Protein AF-A0A2V2GAY0-F1 (afdb_monomer)

pLDDT: mean 91.43, std 13.99, range [41.22, 98.31]

Structure (mmCIF, N/CA/C/O backbone):
data_AF-A0A2V2GAY0-F1
#
_entry.id   AF-A0A2V2GAY0-F1
#
loop_
_atom_site.group_PDB
_atom_site.id
_atom_site.type_symbol
_atom_site.label_atom_id
_atom_site.label_alt_id
_atom_site.label_comp_id
_atom_site.label_asym_id
_atom_site.label_entity_id
_atom_site.label_seq_id
_atom_site.pdbx_PDB_ins_code
_atom_site.Cartn_x
_atom_site.Cartn_y
_atom_site.Cartn_z
_atom_site.occupancy
_atom_site.B_iso_or_equiv
_atom_site.auth_seq_id
_atom_site.auth_comp_id
_atom_site.auth_asym_id
_atom_site.auth_atom_id
_atom_site.pdbx_PDB_model_num
ATOM 1 N N . MET A 1 1 ? 3.298 2.027 -35.052 1.00 41.22 1 MET A N 1
ATOM 2 C CA . MET A 1 1 ? 2.111 2.081 -34.171 1.00 41.22 1 MET A CA 1
ATOM 3 C C . MET A 1 1 ? 2.137 3.407 -33.424 1.00 41.22 1 MET A C 1
ATOM 5 O O . MET A 1 1 ? 3.162 3.727 -32.837 1.00 41.22 1 MET A O 1
ATOM 9 N N . LYS A 1 2 ? 1.081 4.217 -33.563 1.00 44.38 2 LYS A N 1
ATOM 10 C CA . LYS A 1 2 ? 0.973 5.577 -33.013 1.00 44.38 2 LYS A CA 1
ATOM 11 C C . LYS A 1 2 ? 0.924 5.525 -31.479 1.00 44.38 2 LYS A C 1
ATOM 13 O O . LYS A 1 2 ? 0.179 4.713 -30.944 1.00 44.38 2 LYS A O 1
ATOM 18 N N . ARG A 1 3 ? 1.686 6.373 -30.782 1.00 50.06 3 ARG A N 1
ATOM 19 C CA . ARG A 1 3 ? 1.464 6.656 -29.355 1.00 50.06 3 ARG A CA 1
ATOM 20 C C . ARG A 1 3 ? 0.575 7.889 -29.278 1.00 50.06 3 ARG A C 1
ATOM 22 O O . ARG A 1 3 ? 1.069 9.008 -29.355 1.00 50.06 3 ARG A O 1
ATOM 29 N N . ASP A 1 4 ? -0.730 7.658 -29.248 1.00 44.59 4 ASP A N 1
ATOM 30 C CA . ASP A 1 4 ? -1.689 8.695 -28.893 1.00 44.59 4 ASP A CA 1
ATOM 31 C C . ASP A 1 4 ? -1.574 8.950 -27.381 1.00 44.59 4 ASP A C 1
ATOM 33 O O . ASP A 1 4 ? -1.694 8.031 -26.575 1.00 44.59 4 ASP A O 1
ATOM 37 N N . LEU A 1 5 ? -1.237 10.186 -27.022 1.00 51.09 5 LEU A N 1
ATOM 38 C CA . LEU A 1 5 ? -0.915 10.673 -25.675 1.00 51.09 5 LEU A CA 1
ATOM 39 C C . LEU A 1 5 ? -2.158 11.251 -24.967 1.00 51.09 5 LEU A C 1
ATOM 41 O O . LEU A 1 5 ? -2.037 12.133 -24.123 1.00 51.09 5 LEU A O 1
ATOM 45 N N . SER A 1 6 ? -3.361 10.795 -25.325 1.00 49.38 6 SER A N 1
ATOM 46 C CA . SER A 1 6 ? -4.616 11.477 -24.973 1.00 49.38 6 SER A CA 1
ATOM 47 C C . SER A 1 6 ? -5.352 10.928 -23.743 1.00 49.38 6 SER A C 1
ATOM 49 O O . SER A 1 6 ? -6.264 11.586 -23.252 1.00 49.38 6 SER A O 1
ATOM 51 N N . HIS A 1 7 ? -4.922 9.803 -23.165 1.00 51.72 7 HIS A N 1
ATOM 52 C CA . HIS A 1 7 ? -5.391 9.347 -21.854 1.00 51.72 7 HIS A CA 1
ATOM 53 C C . HIS A 1 7 ? -4.217 8.798 -21.045 1.00 51.72 7 HIS A C 1
ATOM 55 O O . HIS A 1 7 ? -3.617 7.784 -21.402 1.00 51.72 7 HIS A O 1
ATOM 61 N N . ALA A 1 8 ? -3.877 9.465 -19.941 1.00 59.34 8 ALA A N 1
ATOM 62 C CA . ALA A 1 8 ? -3.023 8.873 -18.921 1.00 59.34 8 ALA A CA 1
ATOM 63 C C . ALA A 1 8 ? -3.822 7.741 -18.261 1.00 59.34 8 ALA A C 1
ATOM 65 O O . ALA A 1 8 ? -4.583 7.979 -17.328 1.00 59.34 8 ALA A O 1
ATOM 66 N N . TYR A 1 9 ? -3.718 6.527 -18.803 1.00 76.12 9 TYR A N 1
ATOM 67 C CA . TYR A 1 9 ? -4.346 5.352 -18.213 1.00 76.12 9 TYR A CA 1
ATOM 68 C C . TYR A 1 9 ? -3.734 5.124 -16.832 1.00 76.12 9 TYR A C 1
ATOM 70 O O . TYR A 1 9 ? -2.536 4.850 -16.699 1.00 76.12 9 TYR A O 1
ATOM 78 N N . THR A 1 10 ? -4.561 5.305 -15.809 1.00 89.62 10 THR A N 1
ATOM 79 C CA . THR A 1 10 ? -4.212 5.024 -14.424 1.00 89.62 10 THR A CA 1
ATOM 80 C C . THR A 1 10 ? -4.970 3.804 -13.938 1.00 89.62 10 THR A C 1
ATOM 82 O O . THR A 1 10 ? -6.167 3.672 -14.191 1.00 89.62 10 THR A O 1
ATOM 85 N N . GLU A 1 11 ? -4.283 2.946 -13.207 1.00 91.44 11 GLU A N 1
A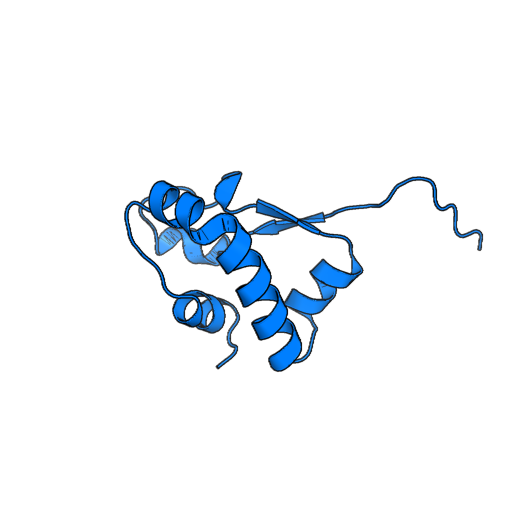TOM 86 C CA . GLU A 1 11 ? -4.789 1.709 -12.636 1.00 91.44 11 GLU A CA 1
ATOM 87 C C . GLU A 1 11 ? -4.938 1.887 -11.113 1.00 91.44 11 GLU A C 1
ATOM 89 O O . GLU A 1 11 ? -4.057 2.477 -10.472 1.00 91.44 11 GLU A O 1
ATOM 94 N N . PRO A 1 12 ? -6.051 1.431 -10.508 1.00 95.38 12 PRO A N 1
ATOM 95 C CA . PRO A 1 12 ? -6.217 1.455 -9.060 1.00 95.38 12 PRO A CA 1
ATOM 96 C C . PRO A 1 12 ? -5.290 0.427 -8.405 1.00 95.38 12 PRO A C 1
ATOM 98 O O . PRO A 1 12 ? -5.193 -0.707 -8.863 1.00 95.38 12 PRO A O 1
ATOM 101 N N . HIS A 1 13 ? -4.596 0.816 -7.340 1.00 97.12 13 HIS A N 1
ATOM 102 C CA . HIS A 1 13 ? -3.707 -0.039 -6.553 1.00 97.12 13 HIS A CA 1
ATOM 103 C C . HIS A 1 13 ? -4.125 -0.031 -5.089 1.00 97.12 13 HIS A C 1
ATOM 105 O O . HIS A 1 13 ? -4.111 1.031 -4.463 1.00 97.12 13 HIS A O 1
ATOM 111 N N . HIS A 1 14 ? -4.447 -1.188 -4.517 1.00 98.12 14 HIS A N 1
ATOM 112 C CA . HIS A 1 14 ? -4.644 -1.314 -3.073 1.00 98.12 14 HIS A CA 1
ATOM 113 C C . HIS A 1 14 ? -3.283 -1.402 -2.380 1.00 98.12 14 HIS A C 1
ATOM 115 O O . HIS A 1 14 ? -2.539 -2.354 -2.605 1.00 98.12 14 HIS A O 1
ATOM 121 N N . LEU A 1 15 ? -2.945 -0.427 -1.531 1.00 97.94 15 LEU A N 1
ATOM 122 C CA . LEU A 1 15 ? -1.668 -0.438 -0.811 1.00 97.94 15 LEU A CA 1
ATOM 123 C C . LEU A 1 15 ? -1.580 -1.639 0.130 1.00 97.94 15 LEU A C 1
ATOM 125 O O . LEU A 1 15 ? -0.611 -2.383 0.062 1.00 97.94 15 LEU A O 1
ATOM 129 N N . ILE A 1 16 ? -2.592 -1.856 0.967 1.00 97.81 16 ILE A N 1
ATOM 130 C CA . ILE A 1 16 ? -2.777 -3.101 1.713 1.00 97.81 16 ILE A CA 1
ATOM 131 C C . ILE A 1 16 ? -3.496 -4.078 0.773 1.00 97.81 16 ILE A C 1
ATOM 133 O O . ILE A 1 16 ? -4.640 -3.794 0.397 1.00 97.81 16 ILE A O 1
ATOM 137 N N . PRO A 1 17 ? -2.868 -5.200 0.371 1.00 96.94 17 PRO A N 1
ATOM 138 C CA . PRO A 1 17 ? -3.458 -6.115 -0.602 1.00 96.94 17 PRO A CA 1
ATOM 139 C C . PRO A 1 17 ? -4.794 -6.688 -0.119 1.00 96.94 17 PRO A C 1
ATOM 141 O O . PRO A 1 17 ? -4.900 -7.124 1.023 1.00 96.94 17 PRO A O 1
ATOM 144 N N . LEU A 1 18 ? -5.794 -6.791 -1.001 1.00 96.75 18 LEU A N 1
ATOM 145 C CA . LEU A 1 18 ? -7.098 -7.392 -0.664 1.00 96.75 18 LEU A CA 1
ATOM 146 C C . LEU A 1 18 ? -6.997 -8.863 -0.227 1.00 96.75 18 LEU A C 1
ATOM 148 O O . LEU A 1 18 ? -7.826 -9.347 0.531 1.00 96.75 18 LEU A O 1
ATOM 152 N N . ALA A 1 19 ? -5.937 -9.571 -0.627 1.00 96.19 19 ALA A N 1
ATOM 153 C CA . ALA A 1 19 ? -5.646 -10.917 -0.127 1.00 96.19 19 ALA A CA 1
ATOM 154 C C . ALA A 1 19 ? -5.406 -10.969 1.398 1.00 96.19 19 ALA A C 1
ATOM 156 O O . ALA A 1 19 ? -5.311 -12.052 1.964 1.00 96.19 19 ALA A O 1
ATOM 157 N N . LYS A 1 20 ? -5.266 -9.808 2.050 1.00 95.75 20 LYS A N 1
ATOM 158 C CA . LYS A 1 20 ? -5.111 -9.646 3.495 1.00 95.75 20 LYS A CA 1
ATOM 159 C C . LYS A 1 20 ? -6.398 -9.244 4.200 1.00 95.75 20 LYS A C 1
ATOM 161 O O . LYS A 1 20 ? -6.347 -8.987 5.390 1.00 95.75 20 LYS A O 1
ATOM 166 N N . THR A 1 21 ? -7.538 -9.175 3.512 1.00 94.19 21 THR A N 1
ATOM 167 C CA . THR A 1 21 ? -8.802 -8.740 4.126 1.00 94.19 21 THR A CA 1
ATOM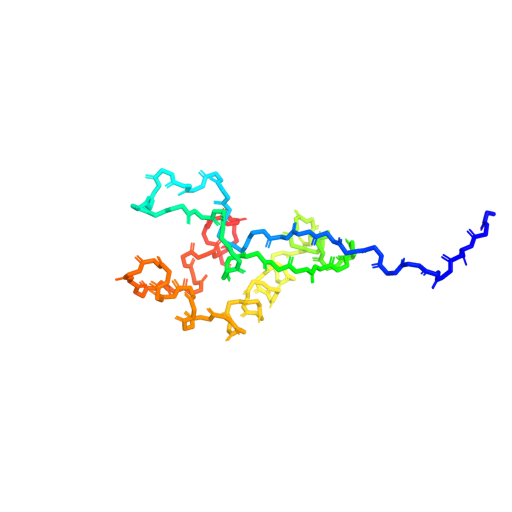 168 C C . THR A 1 21 ? -9.187 -9.572 5.349 1.00 94.19 21 THR A C 1
ATOM 170 O O . THR A 1 21 ? -9.629 -8.982 6.325 1.00 94.19 21 THR A O 1
ATOM 173 N N . ASP A 1 22 ? -8.935 -10.883 5.352 1.00 94.31 22 ASP A N 1
ATOM 174 C CA . ASP A 1 22 ? -9.226 -11.750 6.507 1.00 94.31 22 ASP A CA 1
ATOM 175 C C . ASP A 1 22 ? -8.385 -11.413 7.758 1.00 94.31 22 ASP A C 1
ATOM 177 O O . ASP A 1 22 ? -8.756 -11.791 8.868 1.00 94.31 22 ASP A O 1
ATOM 181 N N . ASP A 1 23 ? -7.283 -10.669 7.599 1.00 93.94 23 ASP A N 1
ATOM 182 C CA . ASP A 1 23 ? -6.427 -10.209 8.700 1.00 93.94 23 ASP A CA 1
ATOM 183 C C . ASP A 1 23 ? -6.946 -8.897 9.343 1.00 93.94 23 ASP A C 1
ATOM 185 O O . ASP A 1 23 ? -6.334 -8.388 10.287 1.00 93.94 23 ASP A O 1
ATOM 189 N N . PHE A 1 24 ? -8.047 -8.312 8.841 1.00 93.75 24 PHE A N 1
ATOM 190 C CA . PHE A 1 24 ? -8.598 -7.038 9.317 1.00 93.75 24 PHE A CA 1
ATOM 191 C C . PHE A 1 24 ? -10.116 -7.090 9.543 1.00 93.75 24 PHE A C 1
ATOM 193 O O . PHE A 1 24 ? -10.876 -7.576 8.715 1.00 93.75 24 PHE A O 1
ATOM 200 N N . ASP A 1 25 ? -10.584 -6.433 10.607 1.00 93.56 25 ASP A N 1
ATOM 201 C CA . ASP A 1 25 ? -12.018 -6.318 10.937 1.00 93.56 25 ASP A CA 1
ATOM 202 C C . ASP A 1 25 ? -12.786 -5.312 10.050 1.00 93.56 25 ASP A C 1
ATOM 204 O O . ASP A 1 25 ? -13.953 -4.992 10.294 1.00 93.56 25 ASP A O 1
ATOM 208 N N . VAL A 1 26 ? -12.131 -4.751 9.031 1.00 95.06 26 VAL A N 1
ATOM 209 C CA . VAL A 1 26 ? -12.686 -3.728 8.139 1.00 95.06 26 VAL A CA 1
ATOM 210 C C . VAL A 1 26 ? -12.434 -4.088 6.679 1.00 95.06 26 VAL A C 1
ATOM 212 O O . VAL A 1 26 ? -11.416 -4.685 6.338 1.00 95.06 26 VAL A O 1
ATOM 215 N N . SER A 1 27 ? -13.331 -3.654 5.786 1.00 96.00 27 SER A N 1
ATOM 216 C CA . SER A 1 27 ? -13.092 -3.788 4.344 1.00 96.00 27 SER A CA 1
ATOM 217 C C . SER A 1 27 ? -11.852 -2.994 3.926 1.00 96.00 27 SER A C 1
ATOM 219 O O . SER A 1 27 ? -11.740 -1.804 4.233 1.00 96.00 27 SER A O 1
ATOM 221 N N . LEU A 1 28 ? -10.957 -3.653 3.189 1.00 97.06 28 LEU A N 1
ATOM 222 C CA . LEU A 1 28 ? -9.780 -3.035 2.575 1.00 97.06 28 LEU A CA 1
ATOM 223 C C . LEU A 1 28 ? -10.082 -2.398 1.210 1.00 97.06 28 LEU A C 1
ATOM 225 O O . LEU A 1 28 ? -9.259 -1.630 0.708 1.00 97.06 28 LEU A O 1
ATOM 229 N N . ASP A 1 29 ? -11.245 -2.681 0.617 1.00 97.00 29 ASP A N 1
ATOM 230 C CA . ASP A 1 29 ? -11.693 -2.063 -0.633 1.00 97.00 29 ASP A CA 1
ATOM 231 C C 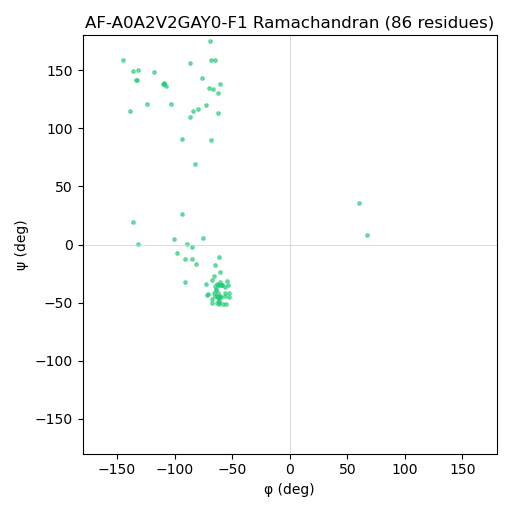. ASP A 1 29 ? -12.332 -0.698 -0.346 1.00 97.00 29 ASP A C 1
ATOM 233 O O . ASP A 1 29 ? -13.549 -0.513 -0.368 1.00 97.00 29 ASP A O 1
ATOM 237 N N . ARG A 1 30 ? -11.484 0.249 0.063 1.00 95.62 30 ARG A N 1
ATOM 238 C CA . ARG A 1 30 ? -11.871 1.602 0.466 1.00 95.62 30 ARG A CA 1
ATOM 239 C C . ARG A 1 30 ? -10.921 2.631 -0.121 1.00 95.62 30 ARG A C 1
ATOM 241 O O . ARG A 1 30 ? -9.728 2.377 -0.272 1.00 95.62 30 ARG A O 1
ATOM 248 N N . GLU A 1 31 ? -11.435 3.829 -0.384 1.00 96.69 31 GLU A N 1
ATOM 249 C CA . GLU A 1 31 ? -10.695 4.912 -1.043 1.00 96.69 31 GLU A CA 1
ATOM 250 C C . GLU A 1 31 ? -9.367 5.251 -0.356 1.00 96.69 31 GLU A C 1
ATOM 252 O O . GLU A 1 31 ? -8.384 5.533 -1.038 1.00 96.69 31 GLU A O 1
ATOM 257 N N . GLN A 1 32 ? -9.297 5.163 0.978 1.00 97.12 32 GLN A N 1
ATOM 258 C CA . GLN A 1 32 ? -8.077 5.423 1.750 1.00 97.12 32 GLN A CA 1
ATOM 259 C C . GLN A 1 32 ? -6.937 4.474 1.351 1.00 97.12 32 GLN A C 1
ATOM 261 O O . GLN A 1 32 ? -5.778 4.890 1.309 1.00 97.12 32 GLN A O 1
ATOM 266 N N . ASN A 1 33 ? -7.274 3.229 1.007 1.00 98.06 33 ASN A N 1
ATOM 267 C CA . ASN A 1 33 ? -6.340 2.178 0.623 1.00 98.06 33 ASN A CA 1
ATOM 268 C C . ASN A 1 33 ? -6.062 2.127 -0.894 1.00 98.06 33 ASN A C 1
ATOM 270 O O . ASN A 1 33 ? -5.118 1.460 -1.304 1.00 98.06 33 ASN A O 1
ATOM 274 N N . ILE A 1 34 ? -6.848 2.822 -1.730 1.00 97.81 34 ILE A N 1
ATOM 275 C CA . ILE A 1 34 ? -6.772 2.740 -3.201 1.00 97.81 34 ILE A CA 1
ATOM 276 C C . ILE A 1 34 ? -6.058 3.953 -3.801 1.00 97.81 34 ILE A C 1
ATOM 278 O O . ILE A 1 34 ? -6.520 5.090 -3.689 1.00 97.81 34 ILE A O 1
ATOM 282 N N . PHE A 1 35 ? -4.968 3.718 -4.523 1.00 97.06 35 PHE A N 1
ATOM 283 C CA . PHE A 1 35 ? -4.193 4.747 -5.212 1.00 97.06 35 PHE A CA 1
ATOM 284 C C . PHE A 1 35 ? -4.363 4.647 -6.724 1.00 97.06 35 PHE A C 1
ATOM 286 O O . PHE A 1 35 ? -4.324 3.561 -7.282 1.00 97.06 35 PHE A O 1
ATOM 293 N N . SER A 1 36 ? -4.499 5.786 -7.397 1.00 95.75 36 SER A N 1
ATOM 294 C CA . SER A 1 36 ? -4.468 5.850 -8.860 1.00 95.75 36 SER A CA 1
ATOM 295 C C . SER A 1 36 ? -3.015 5.986 -9.322 1.00 95.75 36 SER A C 1
ATOM 297 O O . SER A 1 36 ? -2.384 7.014 -9.065 1.00 95.75 36 SER A O 1
ATOM 299 N N . LEU A 1 37 ? -2.456 4.941 -9.941 1.00 95.06 37 LEU A N 1
ATOM 300 C CA . LEU A 1 37 ? -1.069 4.927 -10.423 1.00 95.06 37 LEU A CA 1
ATOM 301 C C . LEU A 1 37 ? -1.036 4.746 -11.939 1.00 95.06 37 LEU A C 1
ATOM 303 O O . LEU A 1 37 ? -1.882 4.065 -12.501 1.00 95.06 37 LEU A O 1
ATOM 307 N N . CYS A 1 38 ? -0.043 5.309 -12.626 1.00 93.75 38 CYS A N 1
ATOM 308 C CA . CYS A 1 38 ? 0.194 4.929 -14.019 1.00 93.75 38 CYS A CA 1
ATOM 309 C C . CYS A 1 38 ? 0.709 3.483 -14.101 1.00 93.75 38 CYS A C 1
ATOM 311 O O . CYS A 1 38 ? 1.314 2.982 -13.150 1.00 93.75 38 CYS A O 1
ATOM 313 N N . SER A 1 39 ? 0.559 2.851 -15.265 1.00 90.94 39 SER A N 1
ATOM 314 C CA . SER A 1 39 ? 0.987 1.463 -15.495 1.00 90.94 39 SER A CA 1
ATOM 315 C C . SER A 1 39 ? 2.462 1.199 -15.167 1.00 90.94 39 SER A C 1
ATOM 317 O O . SER A 1 39 ? 2.819 0.109 -14.734 1.00 90.94 39 SER A O 1
ATOM 319 N N . HIS A 1 40 ? 3.350 2.187 -15.326 1.00 91.25 40 HIS A N 1
ATOM 320 C CA . HIS A 1 40 ? 4.755 2.035 -14.939 1.00 91.25 40 HIS A CA 1
ATOM 321 C C . HIS A 1 40 ? 4.928 1.906 -13.420 1.00 91.25 40 HIS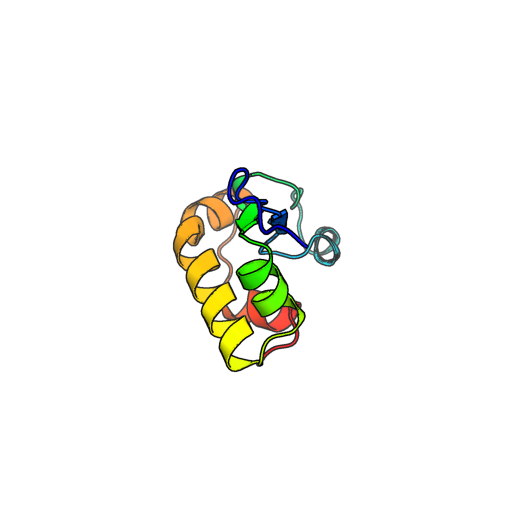 A C 1
ATOM 323 O O . HIS A 1 40 ? 5.568 0.966 -12.962 1.00 91.25 40 HIS A O 1
ATOM 329 N N . CYS A 1 41 ? 4.332 2.815 -12.645 1.00 94.12 41 CYS A N 1
ATOM 330 C CA . CYS A 1 41 ? 4.393 2.783 -11.182 1.00 94.12 41 CYS A CA 1
ATOM 331 C C . CYS A 1 41 ? 3.706 1.536 -10.613 1.00 94.12 41 CYS A C 1
ATOM 333 O O . CYS A 1 41 ? 4.196 0.949 -9.653 1.00 94.12 41 CYS A O 1
ATOM 335 N N . HIS A 1 42 ? 2.591 1.127 -11.223 1.00 94.38 42 HIS A N 1
ATOM 336 C CA . HIS A 1 42 ? 1.866 -0.094 -10.871 1.00 94.38 42 HIS A CA 1
ATOM 337 C C . HIS A 1 42 ? 2.753 -1.332 -11.073 1.00 94.38 42 HIS A C 1
ATOM 339 O O . HIS A 1 42 ? 2.986 -2.108 -10.146 1.00 94.38 42 HIS A O 1
ATOM 345 N N . ASN A 1 43 ? 3.396 -1.434 -12.241 1.00 93.62 43 ASN A N 1
ATOM 346 C CA . ASN A 1 43 ? 4.357 -2.498 -12.534 1.00 93.62 43 ASN A CA 1
ATOM 347 C C . ASN A 1 43 ? 5.600 -2.466 -11.633 1.00 93.62 43 ASN A C 1
ATOM 349 O O . ASN A 1 43 ? 6.122 -3.527 -11.308 1.00 93.62 43 ASN A O 1
ATOM 353 N N . GLN A 1 44 ? 6.079 -1.292 -11.209 1.00 95.50 44 GLN A N 1
ATOM 354 C CA . GLN A 1 44 ? 7.205 -1.199 -10.271 1.00 95.50 44 GLN A CA 1
ATOM 355 C C . GLN A 1 44 ? 6.891 -1.849 -8.919 1.00 95.50 44 GLN A C 1
ATOM 357 O O . GLN A 1 44 ? 7.778 -2.455 -8.332 1.00 95.50 44 GLN A O 1
ATOM 362 N N . ILE A 1 45 ? 5.648 -1.769 -8.439 1.00 96.25 45 ILE A N 1
ATOM 363 C CA . ILE A 1 45 ? 5.248 -2.392 -7.168 1.00 96.25 45 ILE A CA 1
ATOM 364 C C . ILE A 1 45 ? 5.152 -3.920 -7.296 1.00 96.25 45 ILE A C 1
ATOM 366 O O . ILE A 1 45 ? 5.447 -4.637 -6.344 1.00 96.25 45 ILE A O 1
ATOM 370 N N . HIS A 1 46 ? 4.746 -4.431 -8.460 1.00 94.19 46 HIS A N 1
ATOM 371 C CA . HIS A 1 46 ? 4.538 -5.869 -8.664 1.00 94.19 46 HIS A CA 1
ATOM 372 C C . HIS A 1 46 ? 5.769 -6.624 -9.179 1.00 94.19 46 HIS A C 1
ATOM 374 O O . HIS A 1 46 ? 5.939 -7.799 -8.860 1.00 94.19 46 HIS A O 1
ATOM 380 N N . TYR A 1 47 ? 6.607 -5.969 -9.982 1.00 94.56 47 TYR A N 1
ATOM 381 C CA . TYR A 1 47 ? 7.709 -6.599 -10.718 1.00 94.56 47 TYR A CA 1
ATOM 382 C C . TYR A 1 47 ? 9.044 -5.859 -10.575 1.00 94.56 47 TYR A C 1
ATOM 384 O O . TYR A 1 47 ? 10.027 -6.249 -11.207 1.00 94.56 47 TYR A O 1
ATOM 392 N N . GLY A 1 48 ? 9.079 -4.764 -9.811 1.00 95.12 48 GLY A N 1
ATOM 393 C CA . GLY A 1 48 ? 10.306 -4.025 -9.545 1.00 95.12 48 GLY A CA 1
ATOM 394 C C . GLY A 1 48 ? 11.277 -4.797 -8.656 1.00 95.12 48 GLY A C 1
ATOM 395 O O . GLY A 1 48 ? 10.979 -5.877 -8.143 1.00 95.12 48 GLY A O 1
ATOM 396 N N . THR A 1 49 ? 12.458 -4.217 -8.464 1.00 97.12 49 THR A N 1
ATOM 397 C CA . THR A 1 49 ? 13.400 -4.714 -7.458 1.00 97.12 49 THR A CA 1
ATOM 398 C C . THR A 1 49 ? 12.817 -4.549 -6.056 1.00 97.12 49 THR A C 1
ATOM 400 O O . THR A 1 49 ? 11.945 -3.714 -5.830 1.00 97.12 49 THR A O 1
ATOM 403 N N . GLU A 1 50 ? 13.321 -5.307 -5.088 1.00 97.12 50 GLU A N 1
ATOM 404 C CA . GLU A 1 50 ? 12.937 -5.152 -3.682 1.00 97.12 50 GLU A CA 1
ATOM 405 C C . GLU A 1 50 ? 13.082 -3.701 -3.190 1.00 97.12 50 GLU A C 1
ATOM 407 O O . GLU A 1 50 ? 12.176 -3.162 -2.553 1.00 97.12 50 GLU A O 1
ATOM 412 N N . GLU A 1 51 ? 14.170 -3.029 -3.576 1.00 97.56 51 GLU A N 1
ATOM 413 C CA . GLU A 1 51 ? 14.401 -1.612 -3.290 1.00 97.56 51 GLU A CA 1
ATOM 414 C C . GLU A 1 51 ? 13.324 -0.708 -3.916 1.00 97.56 51 GLU A C 1
ATOM 416 O O . GLU A 1 51 ? 12.783 0.172 -3.240 1.00 97.56 51 GLU A O 1
ATOM 421 N N . ASP A 1 52 ? 12.962 -0.942 -5.183 1.00 97.38 52 ASP A N 1
ATOM 422 C CA . ASP A 1 52 ? 11.904 -0.188 -5.862 1.00 97.38 52 ASP A CA 1
ATOM 423 C C . ASP A 1 52 ? 10.544 -0.375 -5.193 1.00 97.38 52 ASP A C 1
ATOM 425 O O . ASP A 1 52 ? 9.837 0.607 -4.952 1.00 97.38 52 ASP A O 1
ATOM 429 N N . VAL A 1 53 ? 10.185 -1.620 -4.871 1.00 97.94 53 VAL A N 1
ATOM 430 C CA . VAL A 1 53 ? 8.919 -1.953 -4.212 1.00 97.94 53 VAL A CA 1
ATOM 431 C C . VAL A 1 53 ? 8.852 -1.273 -2.849 1.00 97.94 53 VAL A C 1
ATOM 433 O O . VAL A 1 53 ? 7.873 -0.579 -2.566 1.00 97.94 53 VAL A O 1
ATOM 436 N N . ARG A 1 54 ? 9.913 -1.378 -2.036 1.00 98.00 54 ARG A N 1
ATOM 437 C CA . ARG A 1 54 ? 9.996 -0.703 -0.732 1.00 98.00 54 ARG A CA 1
ATOM 438 C C . ARG A 1 54 ? 9.837 0.803 -0.882 1.00 98.00 54 ARG A C 1
ATOM 440 O O . ARG 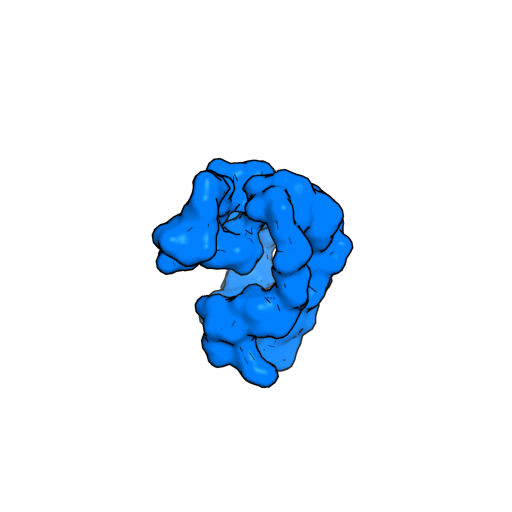A 1 54 ? 8.978 1.385 -0.226 1.00 98.00 54 ARG A O 1
ATOM 447 N N . ARG A 1 55 ? 10.600 1.432 -1.782 1.00 97.94 55 ARG A N 1
ATOM 448 C CA . ARG A 1 55 ? 10.533 2.880 -2.037 1.00 97.94 55 ARG A CA 1
ATOM 449 C C . ARG A 1 55 ? 9.120 3.324 -2.416 1.00 97.94 55 ARG A C 1
ATOM 451 O O . ARG A 1 55 ? 8.640 4.341 -1.915 1.00 97.94 55 ARG A O 1
ATOM 458 N N . MET A 1 56 ? 8.454 2.575 -3.293 1.00 98.12 56 MET A N 1
ATOM 459 C CA . MET A 1 56 ? 7.089 2.876 -3.723 1.00 98.12 56 MET A CA 1
ATOM 460 C C . MET A 1 56 ? 6.082 2.698 -2.582 1.00 98.12 56 MET A C 1
ATOM 462 O O . MET A 1 56 ? 5.281 3.602 -2.347 1.00 98.12 56 MET A O 1
ATOM 466 N N . ILE A 1 57 ? 6.149 1.593 -1.833 1.00 98.25 57 ILE A N 1
ATOM 467 C CA . ILE A 1 57 ? 5.280 1.338 -0.675 1.00 98.25 57 ILE A CA 1
ATOM 468 C C . ILE A 1 57 ? 5.448 2.431 0.386 1.00 98.25 57 ILE A C 1
ATOM 470 O O . ILE A 1 57 ? 4.437 2.953 0.854 1.00 98.25 57 ILE A O 1
ATOM 474 N N . THR A 1 58 ? 6.680 2.835 0.722 1.00 98.31 58 THR A N 1
ATOM 475 C CA . THR A 1 58 ? 6.937 3.937 1.669 1.00 98.31 58 THR A CA 1
ATOM 476 C C . THR A 1 58 ? 6.234 5.205 1.232 1.00 98.31 58 THR A C 1
ATOM 478 O O . THR A 1 58 ? 5.487 5.804 1.999 1.00 98.31 58 THR A O 1
ATOM 481 N N . LEU A 1 59 ? 6.434 5.591 -0.028 1.00 98.06 59 LEU A N 1
ATOM 482 C CA . LEU A 1 59 ? 5.900 6.830 -0.569 1.00 98.06 59 LEU A CA 1
ATOM 483 C C . LEU A 1 59 ? 4.366 6.835 -0.582 1.00 98.06 59 LEU A C 1
ATOM 485 O O . LEU A 1 59 ? 3.754 7.865 -0.302 1.00 98.06 59 LEU A O 1
ATOM 489 N N . LEU A 1 60 ? 3.726 5.707 -0.896 1.00 98.06 60 LEU A N 1
ATOM 490 C CA . LEU A 1 60 ? 2.266 5.592 -0.838 1.00 98.06 60 LEU A CA 1
ATOM 491 C C . LEU A 1 60 ? 1.755 5.588 0.607 1.00 98.06 60 LEU A C 1
ATOM 493 O O . LEU A 1 60 ? 0.778 6.274 0.909 1.00 98.06 60 LEU A O 1
ATOM 497 N N . PHE A 1 61 ? 2.434 4.870 1.501 1.00 98.31 61 PHE A N 1
ATOM 498 C CA . PHE A 1 61 ? 2.082 4.800 2.914 1.00 98.31 61 PHE A CA 1
ATOM 499 C C . PHE A 1 61 ? 2.161 6.173 3.583 1.00 98.31 61 PHE A C 1
ATOM 501 O O . PHE A 1 61 ? 1.183 6.621 4.173 1.00 98.31 61 PHE A O 1
ATOM 508 N N . GLU A 1 62 ? 3.272 6.892 3.431 1.00 97.75 62 GLU A N 1
ATOM 509 C CA . GLU A 1 62 ? 3.463 8.225 4.015 1.00 97.75 62 GLU A CA 1
ATOM 510 C C . GLU A 1 62 ? 2.405 9.229 3.544 1.00 97.75 62 GLU A C 1
ATOM 512 O O . GLU A 1 62 ? 1.954 10.067 4.326 1.00 97.75 62 GLU A O 1
ATOM 517 N N . ARG A 1 63 ? 1.952 9.114 2.288 1.00 97.62 63 ARG A N 1
ATOM 518 C CA . ARG A 1 63 ? 0.904 9.978 1.725 1.00 97.62 63 ARG A CA 1
ATOM 519 C C . ARG A 1 63 ? -0.459 9.800 2.384 1.00 97.62 63 ARG A C 1
ATOM 521 O O . ARG A 1 63 ? -1.244 10.741 2.324 1.00 97.62 63 ARG A O 1
ATOM 528 N N . ARG A 1 64 ? -0.765 8.621 2.941 1.00 97.38 64 ARG A N 1
ATOM 529 C CA . ARG A 1 64 ? -2.097 8.312 3.497 1.00 97.38 64 ARG A CA 1
ATOM 530 C C . ARG A 1 64 ? -2.091 7.603 4.848 1.00 97.38 64 ARG A C 1
ATOM 532 O O . ARG A 1 64 ? -3.080 6.986 5.238 1.00 97.38 64 ARG A O 1
ATOM 539 N N . ALA A 1 65 ? -0.985 7.667 5.584 1.00 97.31 65 ALA A N 1
ATOM 540 C CA . ALA A 1 65 ? -0.829 6.932 6.836 1.00 97.31 65 ALA A CA 1
ATOM 541 C C . ALA A 1 65 ? -1.949 7.265 7.834 1.00 97.31 65 ALA A C 1
ATOM 543 O O . ALA A 1 65 ? -2.510 6.370 8.460 1.00 97.31 65 ALA A O 1
ATOM 544 N N . LYS A 1 66 ? -2.331 8.545 7.950 1.00 97.81 66 LYS A N 1
ATOM 545 C CA . LYS A 1 66 ? -3.393 8.983 8.871 1.00 97.81 66 LYS A CA 1
ATOM 546 C C . LYS A 1 66 ? -4.758 8.412 8.481 1.00 97.81 66 LYS A C 1
ATOM 548 O O . LYS A 1 66 ? -5.487 7.939 9.351 1.00 97.81 66 LYS A O 1
ATOM 553 N N . GLU A 1 67 ? -5.094 8.445 7.197 1.00 97.94 67 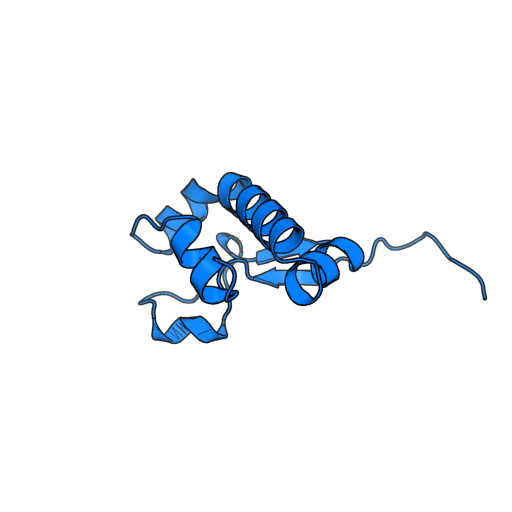GLU A N 1
ATOM 554 C CA . GLU A 1 67 ? -6.343 7.914 6.657 1.00 97.94 67 GLU A CA 1
ATOM 555 C C . GLU A 1 67 ? -6.407 6.395 6.810 1.00 97.94 67 GLU A C 1
ATOM 557 O O . GLU A 1 67 ? -7.439 5.871 7.221 1.00 97.94 67 GLU A O 1
ATOM 562 N N . ILE A 1 68 ? -5.297 5.698 6.555 1.00 97.50 68 ILE A N 1
ATOM 563 C CA . ILE A 1 68 ? -5.175 4.252 6.759 1.00 97.50 68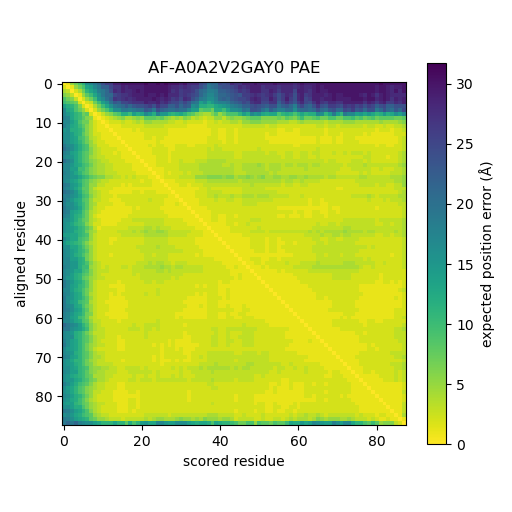 ILE A CA 1
ATOM 564 C C . ILE A 1 68 ? -5.360 3.910 8.240 1.00 97.50 68 ILE A C 1
ATOM 566 O O . ILE A 1 68 ? -6.129 3.010 8.558 1.00 97.50 68 ILE A O 1
ATOM 570 N N . PHE A 1 69 ? -4.739 4.649 9.165 1.00 97.69 69 PHE A N 1
ATOM 571 C CA . PHE A 1 69 ? -4.917 4.394 10.601 1.00 97.69 69 PHE A CA 1
ATOM 572 C C . PHE A 1 69 ? -6.364 4.590 11.046 1.00 97.69 69 PHE A C 1
ATOM 574 O O . PHE A 1 69 ? -6.886 3.790 11.818 1.00 97.69 69 PHE A O 1
ATOM 581 N N . SER A 1 70 ? -7.017 5.640 10.544 1.00 97.31 70 SER A N 1
ATOM 582 C CA . SER A 1 70 ? -8.434 5.892 10.805 1.00 97.31 70 SER A CA 1
ATOM 583 C C . SER A 1 70 ? -9.314 4.774 10.238 1.00 97.31 70 SER A C 1
ATOM 585 O O . SER A 1 70 ? -10.182 4.255 10.935 1.00 97.31 70 SER A O 1
ATOM 587 N N . MET A 1 71 ? -9.039 4.341 9.002 1.00 96.56 71 MET A N 1
ATOM 588 C CA . MET A 1 71 ? -9.757 3.257 8.329 1.00 96.56 71 MET A CA 1
ATOM 589 C C . MET A 1 71 ? -9.646 1.933 9.089 1.00 96.56 71 MET A C 1
ATOM 591 O O . MET A 1 71 ? -10.650 1.236 9.220 1.00 96.56 71 MET A O 1
ATOM 595 N N . LEU A 1 72 ? -8.443 1.594 9.561 1.00 96.56 72 LEU A N 1
ATOM 596 C CA . LEU A 1 72 ? -8.150 0.346 10.267 1.00 96.56 72 LEU A CA 1
ATOM 597 C C . LEU A 1 72 ? -8.539 0.378 11.750 1.00 96.56 72 LEU A C 1
ATOM 599 O O . LEU A 1 72 ? -8.560 -0.669 12.389 1.00 96.56 72 LEU A O 1
ATOM 603 N N . GLY A 1 73 ? -8.756 1.559 12.336 1.00 96.38 73 GLY A N 1
ATOM 604 C CA . GLY A 1 73 ? -8.930 1.715 13.784 1.00 96.38 73 GLY A CA 1
ATOM 605 C C . GLY A 1 73 ? -7.669 1.400 14.604 1.00 96.38 73 GLY A C 1
ATOM 606 O O . GLY A 1 73 ? -7.727 1.367 15.833 1.00 96.38 73 GLY A O 1
ATOM 607 N N . ARG A 1 74 ? -6.518 1.185 13.952 1.00 95.31 74 ARG A N 1
ATOM 608 C CA . ARG A 1 74 ? -5.227 0.901 14.591 1.00 95.31 74 ARG A CA 1
ATOM 609 C C . ARG A 1 74 ? -4.067 1.512 13.814 1.00 95.31 74 ARG A C 1
ATOM 611 O O . ARG A 1 74 ? -4.164 1.769 12.616 1.00 95.31 74 ARG A O 1
ATOM 618 N N . ARG A 1 75 ? -2.934 1.705 14.493 1.00 96.12 75 ARG A N 1
ATOM 619 C CA . ARG A 1 75 ? -1.668 2.025 13.820 1.00 96.12 75 ARG A CA 1
ATOM 620 C C . ARG A 1 75 ? -1.092 0.762 13.181 1.00 96.12 75 ARG A C 1
ATOM 622 O O . ARG A 1 75 ? -1.191 -0.318 13.761 1.00 96.12 75 ARG A O 1
ATOM 629 N N . ILE A 1 76 ? -0.484 0.941 12.016 1.00 96.06 76 ILE A N 1
ATOM 630 C CA . ILE A 1 76 ? 0.255 -0.078 11.272 1.00 96.06 76 ILE A CA 1
ATOM 631 C C . ILE A 1 76 ? 1.590 0.533 10.828 1.00 96.06 76 ILE A C 1
ATOM 633 O O . ILE A 1 76 ? 1.644 1.726 10.520 1.00 96.06 76 ILE A O 1
ATOM 637 N N . GLY A 1 77 ? 2.675 -0.233 10.861 1.00 96.6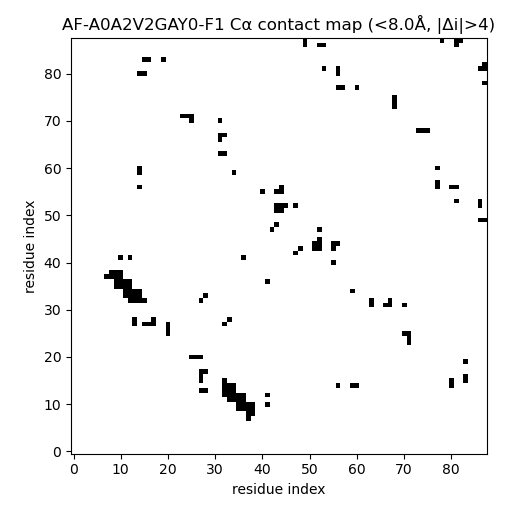2 77 GLY A N 1
ATOM 638 C CA . GLY A 1 77 ? 3.984 0.191 10.361 1.00 96.62 77 GLY A CA 1
ATOM 639 C C . GLY A 1 77 ? 4.154 -0.079 8.865 1.00 96.62 77 GLY A C 1
ATOM 640 O O . GLY A 1 77 ? 3.540 -0.993 8.322 1.00 96.62 77 GLY A O 1
ATOM 641 N N . VAL A 1 78 ? 5.041 0.670 8.199 1.00 97.62 78 VAL A N 1
ATOM 642 C CA . VAL A 1 78 ? 5.400 0.395 6.793 1.00 97.62 78 VAL A CA 1
ATOM 643 C C . VAL A 1 78 ? 6.022 -1.000 6.628 1.00 97.62 78 VAL A C 1
ATOM 645 O O . VAL A 1 78 ? 5.748 -1.679 5.644 1.00 97.62 78 VAL A O 1
ATOM 648 N N . GLU A 1 79 ? 6.750 -1.475 7.643 1.00 97.56 79 GLU A N 1
ATOM 649 C CA . GLU A 1 79 ? 7.336 -2.822 7.692 1.00 97.56 79 GLU A CA 1
ATOM 650 C C . GLU A 1 79 ? 6.276 -3.936 7.638 1.00 97.56 79 GLU A C 1
ATOM 652 O O . GLU A 1 79 ? 6.485 -4.965 6.999 1.00 97.56 79 GLU A O 1
ATOM 657 N N . GLU A 1 80 ? 5.099 -3.728 8.244 1.00 97.31 80 GLU A N 1
ATOM 658 C CA . GLU A 1 80 ? 3.992 -4.689 8.133 1.00 97.31 80 GLU A CA 1
ATOM 659 C C . GLU A 1 80 ? 3.504 -4.783 6.681 1.00 97.31 80 GLU A C 1
ATOM 661 O O . GLU A 1 80 ? 3.176 -5.869 6.210 1.00 97.31 80 GLU A O 1
ATOM 666 N N . ILE A 1 81 ? 3.504 -3.664 5.949 1.00 97.25 81 ILE A N 1
ATOM 667 C CA . ILE A 1 81 ? 3.116 -3.637 4.536 1.00 97.25 81 ILE A CA 1
ATOM 668 C C . ILE A 1 81 ? 4.200 -4.305 3.685 1.00 97.25 81 ILE A C 1
ATOM 670 O O . ILE A 1 81 ? 3.867 -5.143 2.855 1.00 97.25 81 ILE A O 1
ATOM 674 N N . TYR A 1 82 ? 5.486 -4.035 3.918 1.00 97.88 82 TYR A N 1
ATOM 675 C CA . TYR A 1 82 ? 6.583 -4.732 3.232 1.00 97.88 82 TYR A CA 1
ATOM 676 C C . TYR A 1 82 ? 6.469 -6.256 3.343 1.00 97.88 82 TYR A C 1
ATOM 678 O O . TYR A 1 82 ? 6.517 -6.958 2.329 1.00 97.88 82 TYR A O 1
ATOM 686 N N . ALA A 1 83 ? 6.181 -6.765 4.544 1.00 96.94 83 ALA A N 1
ATOM 687 C CA . ALA A 1 83 ? 5.962 -8.190 4.766 1.00 96.94 83 ALA A CA 1
ATOM 688 C C . ALA A 1 83 ? 4.796 -8.753 3.926 1.00 96.94 83 ALA A C 1
ATOM 690 O O . ALA A 1 83 ? 4.876 -9.882 3.436 1.00 96.94 83 ALA A O 1
ATOM 691 N N . MET A 1 84 ? 3.732 -7.973 3.688 1.00 96.19 84 MET A N 1
ATOM 692 C CA . MET A 1 84 ? 2.612 -8.378 2.819 1.00 96.19 84 MET A CA 1
ATOM 693 C C . MET A 1 84 ? 3.019 -8.497 1.343 1.00 96.19 84 MET A C 1
ATOM 695 O O . MET A 1 84 ? 2.475 -9.352 0.643 1.00 96.19 84 MET A O 1
ATOM 699 N N . TYR A 1 85 ? 3.990 -7.695 0.892 1.00 96.31 85 TYR A N 1
ATOM 700 C CA . TYR A 1 85 ? 4.592 -7.772 -0.448 1.00 96.31 85 TYR A CA 1
ATOM 701 C C . TYR A 1 85 ? 5.802 -8.712 -0.516 1.00 96.31 85 TYR A C 1
ATOM 703 O O . TYR A 1 85 ? 6.364 -8.897 -1.592 1.00 96.31 85 TYR A O 1
ATOM 711 N N . ARG A 1 86 ? 6.168 -9.354 0.604 1.00 95.12 86 ARG A N 1
ATOM 712 C CA . ARG A 1 86 ? 7.312 -10.274 0.723 1.00 95.12 86 ARG A CA 1
ATOM 713 C C . ARG A 1 86 ? 8.656 -9.616 0.389 1.00 95.12 86 ARG A C 1
ATOM 715 O O . ARG A 1 86 ? 9.535 -10.271 -0.163 1.00 95.12 86 ARG A O 1
ATOM 722 N N . VAL A 1 87 ? 8.795 -8.346 0.755 1.00 92.62 87 VAL A N 1
ATOM 723 C CA . VAL A 1 87 ? 10.050 -7.583 0.720 1.00 92.62 87 VAL A CA 1
ATOM 724 C C . VAL A 1 87 ? 10.497 -7.323 2.165 1.00 92.62 87 VAL A C 1
ATOM 726 O O . VAL A 1 87 ? 9.638 -7.090 3.018 1.00 92.62 87 VAL A O 1
ATOM 729 N N . GLN A 1 88 ? 11.791 -7.454 2.468 1.00 74.25 88 GLN A N 1
ATOM 730 C CA . GLN A 1 88 ? 12.383 -7.375 3.815 1.00 74.25 88 GLN A CA 1
ATOM 731 C C . GLN A 1 88 ? 13.459 -6.301 3.934 1.00 74.25 88 GLN A C 1
ATOM 733 O O . GLN A 1 88 ? 13.922 -5.755 2.910 1.00 74.25 88 GLN A O 1
#

Foldseek 3Di:
DDDDPPDQDWDWDFLQDQVCVVVAPAHSPDPLRIDTHGPVLVCCCQPNDLVSVLVSSVVSCVVRQVVVCVRRVHHDDSVVSSVSSPRD

Nearest PDB structures (foldseek):
  7m8r-assembly1_F  TM=6.739E-01  e=3.279E+00  Methylosinus trichosporium OB3b
  6d7k-assembly1_F  TM=4.971E-01  e=7.052E+00  Methylosinus sporium

Sequence (88 aa):
MKRDLSHAYTEPHHLIPLAKTDDFDVSLDREQNIFSLCSHCHNQIHYGTEEDVRRMITLLFERRAKEIFSMLGRRIGVEEIYAMYRVQ

Solvent-accessible surface area (backbone atoms only — not comparable to full-atom values): 5458 Å² total; per-residue (Å²): 134,86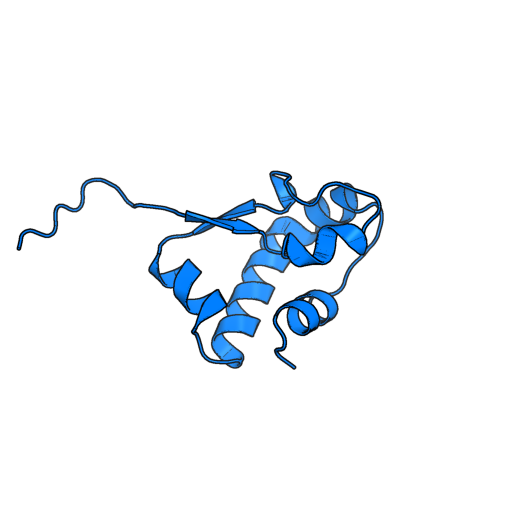,84,80,86,84,68,88,65,58,46,80,40,56,74,62,52,69,93,47,36,91,82,44,103,48,84,50,93,39,72,67,34,46,41,80,29,42,63,66,62,50,44,32,60,78,72,43,53,62,69,50,25,50,54,51,51,49,57,56,42,71,75,34,47,70,50,42,26,62,67,66,75,43,88,79,58,70,66,62,52,33,52,75,72,74,41,133

Secondary structure (DSSP, 8-state):
-----S---EEEEESS-GGGGGGSSS-S-SGGGEEEEEHHHHHHHHHS-HHHHHHHHHHHHHHHHHHHHHHHTS---HHHHHHHHT--

Mean predicted aligned error: 5.04 Å

Radius of gyration: 14.12 Å; Cα contacts (8 Å, |Δi|>4): 89; chains: 1; bounding box: 28×23×49 Å